Protein AF-A0A924EMA5-F1 (afdb_monomer)

pLDDT: mean 80.22, std 17.14, range [35.44, 97.94]

Secondary structure (DSSP, 8-state):
------------PPPTTPPPHHHHHHHHHHHHHHHTHHHH-TTS-HHHHHHHHHHHTT--HHHHHHHHHHHHHTT-HHHHHHHHHHHHHHH-TTHHHHHHHHHHHHHTS-----

Mean predicted aligned error: 10.13 Å

Foldseek 3Di:
DDDPPPPPPPPLDDDPLQDDLLRLLQLVLQLVVVVVCCVVPVPDDSVVSSVVSCVVVVHDPVNSVSNVSSCVSVVNVVVSPVSNVVVNCVVPVVCVVVVVVVVVVVPVPPPPDD

Structure (mmCIF, N/CA/C/O backbone):
data_AF-A0A924EMA5-F1
#
_entry.id   AF-A0A924EMA5-F1
#
loop_
_atom_site.group_PDB
_atom_site.id
_atom_site.type_symbol
_atom_site.label_atom_id
_atom_site.label_alt_id
_atom_site.label_comp_id
_atom_site.label_asym_id
_atom_site.label_entity_id
_atom_site.label_seq_id
_atom_site.pdbx_PDB_ins_code
_atom_site.Cartn_x
_atom_site.Cartn_y
_atom_site.Cartn_z
_atom_site.occupancy
_atom_site.B_iso_or_equiv
_atom_site.auth_seq_id
_atom_site.auth_comp_id
_atom_site.auth_asym_id
_atom_site.auth_atom_id
_atom_site.pdbx_PDB_model_num
ATOM 1 N N . MET A 1 1 ? 3.471 -4.282 45.949 1.00 46.19 1 MET A N 1
ATOM 2 C CA . MET A 1 1 ? 2.569 -3.324 45.278 1.00 46.19 1 MET A CA 1
ATOM 3 C C . MET A 1 1 ? 2.655 -3.615 43.784 1.00 46.19 1 MET A C 1
ATOM 5 O O . MET A 1 1 ? 3.699 -3.374 43.198 1.00 46.19 1 MET A O 1
ATOM 9 N N . LEU A 1 2 ? 1.649 -4.283 43.216 1.00 60.56 2 LEU A N 1
ATOM 10 C CA . LEU A 1 2 ? 1.643 -4.716 41.814 1.00 60.56 2 LEU A CA 1
ATOM 11 C C . LEU A 1 2 ? 0.988 -3.606 40.982 1.00 60.56 2 LEU A C 1
ATOM 13 O O . LEU A 1 2 ? -0.214 -3.385 41.102 1.00 60.56 2 LEU A O 1
ATOM 17 N N . ILE A 1 3 ? 1.780 -2.864 40.206 1.00 64.62 3 ILE A N 1
ATOM 18 C CA . ILE A 1 3 ? 1.270 -1.826 39.303 1.00 64.62 3 ILE A CA 1
ATOM 19 C C . ILE A 1 3 ? 0.705 -2.539 38.074 1.00 64.62 3 ILE A C 1
ATOM 21 O O . ILE A 1 3 ? 1.449 -2.984 37.203 1.00 64.62 3 ILE A O 1
ATOM 25 N N . ILE A 1 4 ? -0.617 -2.684 38.026 1.00 63.38 4 ILE A N 1
ATOM 26 C CA . ILE A 1 4 ? -1.323 -3.139 36.831 1.00 63.38 4 ILE A CA 1
ATOM 27 C C . ILE A 1 4 ? -1.404 -1.931 35.896 1.00 63.38 4 ILE A C 1
ATOM 29 O O . ILE A 1 4 ? -2.218 -1.031 36.096 1.00 63.38 4 ILE A O 1
ATOM 33 N N . LEU A 1 5 ? -0.528 -1.896 34.892 1.00 61.41 5 LEU A N 1
ATOM 34 C CA . LEU A 1 5 ? -0.657 -0.992 33.753 1.00 61.41 5 LEU A CA 1
ATOM 35 C C . LEU A 1 5 ? -1.832 -1.483 32.904 1.00 61.41 5 LEU A C 1
ATOM 37 O O . LEU A 1 5 ? -1.664 -2.254 31.961 1.00 61.41 5 LEU A O 1
ATOM 41 N N . ILE A 1 6 ? -3.040 -1.069 33.275 1.00 58.41 6 ILE A N 1
ATOM 42 C CA . ILE A 1 6 ? -4.212 -1.205 32.415 1.00 58.41 6 ILE A CA 1
ATOM 43 C C . ILE A 1 6 ? -3.995 -0.222 31.262 1.00 58.41 6 ILE A C 1
ATOM 45 O O . ILE A 1 6 ? -4.275 0.969 31.377 1.00 58.41 6 ILE A O 1
ATOM 49 N N . SER A 1 7 ? -3.400 -0.698 30.168 1.00 56.03 7 SER A N 1
ATOM 50 C CA . SER A 1 7 ? -3.417 0.035 28.908 1.00 56.03 7 SER A CA 1
ATOM 51 C C . SER A 1 7 ? -4.878 0.094 28.465 1.00 56.03 7 SER A C 1
ATOM 53 O O . SER A 1 7 ? -5.439 -0.906 28.017 1.00 56.03 7 SER A O 1
ATOM 55 N N . CYS A 1 8 ? -5.522 1.248 28.655 1.00 57.31 8 CYS A N 1
ATOM 56 C CA . CYS A 1 8 ? -6.732 1.579 27.917 1.00 57.31 8 CYS A CA 1
ATOM 57 C C . CYS A 1 8 ? -6.349 1.575 26.437 1.00 57.31 8 CYS A C 1
ATOM 59 O O . CYS A 1 8 ? -5.819 2.560 25.926 1.00 57.31 8 CYS A O 1
ATOM 61 N N . SER A 1 9 ? -6.579 0.453 25.757 1.00 61.84 9 SER A N 1
ATOM 62 C CA . SER A 1 9 ? -6.699 0.481 24.308 1.00 61.84 9 SER A CA 1
ATOM 63 C C . SER A 1 9 ? -7.949 1.301 24.020 1.00 61.84 9 SER A C 1
ATOM 65 O O . SER A 1 9 ? -9.069 0.863 24.285 1.00 61.84 9 SER A O 1
ATOM 67 N N . GLU A 1 10 ? -7.767 2.545 23.576 1.00 62.66 10 GLU A N 1
ATOM 68 C CA . GLU A 1 10 ? -8.886 3.287 23.013 1.00 62.66 10 GLU A CA 1
ATOM 69 C C . GLU A 1 10 ? -9.495 2.419 21.904 1.00 62.66 10 GLU A C 1
ATOM 71 O O . GLU A 1 10 ? -8.749 1.861 21.089 1.00 62.66 10 GLU A O 1
ATOM 76 N N . PRO A 1 11 ? -10.825 2.238 21.883 1.00 66.19 11 PRO A N 1
ATOM 77 C CA . PRO A 1 11 ? -11.458 1.442 20.850 1.00 66.19 11 PRO A CA 1
ATOM 78 C C . PRO A 1 11 ? -11.085 2.021 19.486 1.00 66.19 11 PRO A C 1
ATOM 80 O O . PRO A 1 11 ? -11.337 3.192 19.193 1.00 66.19 11 PRO A O 1
ATOM 83 N N . ILE A 1 12 ? -10.449 1.194 18.657 1.00 77.62 12 ILE A N 1
ATOM 84 C CA . ILE A 1 12 ? -10.039 1.588 17.313 1.00 77.62 12 ILE A CA 1
ATOM 85 C C . ILE A 1 12 ? -11.308 1.722 16.480 1.00 77.62 12 ILE A C 1
ATOM 87 O O . ILE A 1 12 ? -11.887 0.738 16.016 1.00 77.62 12 ILE A O 1
ATOM 91 N N . ASN A 1 13 ? -11.763 2.961 16.327 1.00 86.25 13 ASN A N 1
ATOM 92 C CA . ASN A 1 13 ? -12.976 3.257 15.586 1.00 86.25 13 ASN A CA 1
ATOM 93 C C . ASN A 1 13 ? -12.770 2.958 14.102 1.00 86.25 13 ASN A C 1
ATOM 95 O O . ASN A 1 13 ? -11.817 3.434 13.480 1.00 86.25 13 ASN A O 1
ATOM 99 N N . GLN A 1 14 ? -13.688 2.181 13.530 1.00 92.81 14 GLN A N 1
ATOM 100 C CA . GLN A 1 14 ? -13.684 1.910 12.102 1.00 92.81 14 GLN A CA 1
ATOM 101 C C . GLN A 1 14 ? -13.986 3.205 11.322 1.00 92.81 14 GLN A C 1
ATOM 103 O O . GLN A 1 14 ? -15.004 3.851 11.589 1.00 92.81 14 GLN A O 1
ATOM 108 N N . PRO A 1 15 ? -13.140 3.595 10.350 1.00 94.38 15 PRO A N 1
ATOM 109 C CA . PRO A 1 15 ? -13.396 4.743 9.493 1.00 94.38 15 PRO A CA 1
ATOM 110 C C . PRO A 1 15 ? -14.697 4.582 8.705 1.00 94.38 15 PRO A C 1
ATOM 112 O O . PRO A 1 15 ? -15.025 3.492 8.236 1.00 94.38 15 PRO A O 1
ATOM 115 N N . LYS A 1 16 ? -15.412 5.691 8.484 1.00 95.12 16 LYS A N 1
ATOM 116 C CA . LYS A 1 16 ? -16.663 5.693 7.704 1.00 95.12 16 LYS A CA 1
ATOM 117 C C . LYS A 1 16 ? -16.453 5.225 6.260 1.00 95.12 16 LYS A C 1
ATOM 119 O O . LYS A 1 16 ? -17.310 4.548 5.706 1.00 95.12 16 LYS A O 1
ATOM 124 N N . ASN A 1 17 ? -15.317 5.597 5.675 1.00 95.88 17 ASN A N 1
ATOM 125 C CA . ASN A 1 17 ? -14.914 5.225 4.323 1.00 95.88 17 ASN A CA 1
ATOM 126 C C . ASN A 1 17 ? -13.701 4.290 4.399 1.00 95.88 17 ASN A C 1
ATOM 128 O O . ASN A 1 17 ? -12.630 4.625 3.894 1.00 95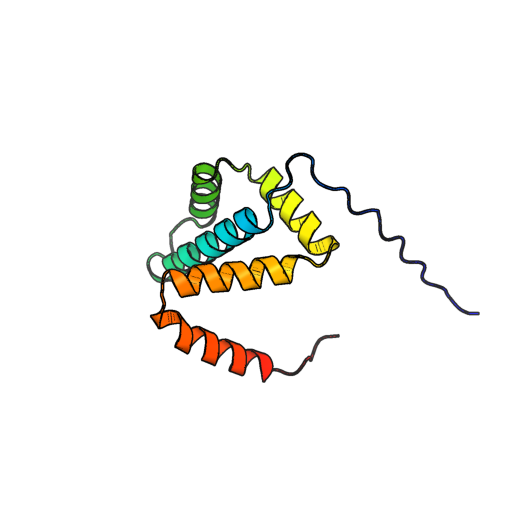.88 17 ASN A O 1
ATOM 132 N N . LEU A 1 18 ? -13.842 3.170 5.112 1.00 97.00 18 LEU A N 1
ATOM 133 C CA . LEU A 1 18 ? -12.778 2.175 5.197 1.00 97.00 18 LEU A CA 1
ATOM 134 C C . LEU A 1 18 ? -12.501 1.610 3.797 1.00 97.00 18 LEU A C 1
ATOM 136 O O . LEU A 1 18 ? -13.379 0.995 3.193 1.00 97.00 18 LEU A O 1
ATOM 140 N N . I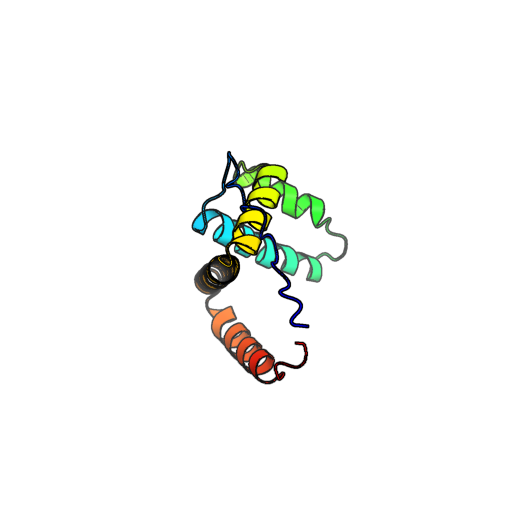LE A 1 19 ? -11.283 1.818 3.306 1.00 97.94 19 ILE A N 1
ATOM 141 C CA . ILE A 1 19 ? -10.769 1.162 2.099 1.00 97.94 19 ILE A CA 1
ATOM 142 C C . ILE A 1 19 ? -10.629 -0.319 2.410 1.00 97.94 19 ILE A C 1
ATOM 144 O O . ILE A 1 19 ? -10.133 -0.653 3.482 1.00 97.94 19 ILE A O 1
ATOM 148 N N . THR A 1 20 ? -11.050 -1.192 1.498 1.00 97.50 20 THR A N 1
ATOM 149 C CA . THR A 1 20 ? -10.940 -2.643 1.701 1.00 97.50 20 THR A CA 1
ATOM 150 C C . THR A 1 20 ? -9.476 -3.095 1.798 1.00 97.50 20 THR A C 1
ATOM 152 O O . THR A 1 20 ? -8.571 -2.400 1.339 1.00 97.50 20 THR A O 1
ATOM 155 N N . GLU A 1 21 ? -9.216 -4.269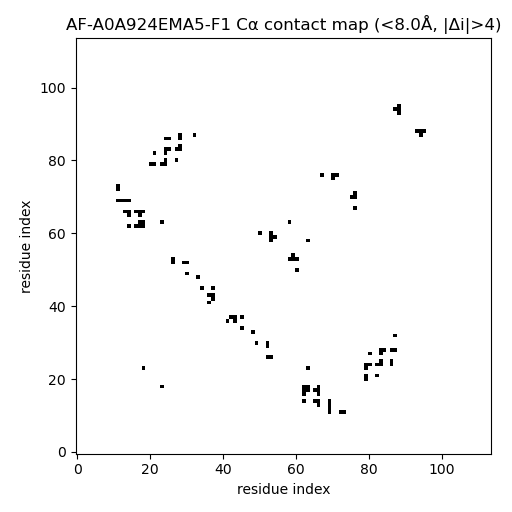 2.389 1.00 96.81 21 GLU A N 1
ATOM 156 C CA . GLU A 1 21 ? -7.844 -4.807 2.437 1.00 96.81 21 GLU A CA 1
ATOM 157 C C . GLU A 1 21 ? -7.270 -4.978 1.028 1.00 96.81 21 GLU A C 1
ATOM 159 O O . GLU A 1 21 ? -6.144 -4.560 0.789 1.00 96.81 21 GLU A O 1
ATOM 164 N N . ASP A 1 22 ? -8.067 -5.505 0.095 1.00 96.88 22 ASP A N 1
ATOM 165 C CA . ASP A 1 22 ? -7.648 -5.761 -1.284 1.00 96.88 22 ASP A CA 1
ATOM 166 C C . ASP A 1 22 ? -7.306 -4.458 -2.031 1.00 96.88 22 ASP A C 1
ATOM 168 O O . ASP A 1 22 ? -6.261 -4.362 -2.676 1.00 96.88 22 ASP A O 1
ATOM 172 N N . GLU A 1 23 ? -8.140 -3.417 -1.907 1.00 97.19 23 GLU A N 1
ATOM 173 C CA . GLU A 1 23 ? -7.845 -2.096 -2.486 1.00 97.19 23 GLU A CA 1
ATOM 174 C C . GLU A 1 23 ? -6.620 -1.451 -1.829 1.00 97.19 23 GLU A C 1
ATOM 176 O O . GLU A 1 23 ? -5.804 -0.829 -2.511 1.00 97.19 23 GLU A O 1
ATOM 181 N N . MET A 1 24 ? -6.456 -1.613 -0.513 1.00 97.06 24 MET A N 1
ATOM 182 C CA . MET A 1 24 ? -5.278 -1.119 0.197 1.00 97.06 24 MET A CA 1
ATOM 183 C C . MET A 1 24 ? -4.008 -1.837 -0.280 1.00 97.06 24 MET A C 1
ATOM 185 O O . MET A 1 24 ? -2.993 -1.184 -0.516 1.00 97.06 24 MET A O 1
ATOM 189 N N . SER A 1 25 ? -4.059 -3.155 -0.481 1.00 96.88 25 SER A N 1
ATOM 190 C CA . SER A 1 25 ? -2.955 -3.945 -1.034 1.00 96.88 25 SER A CA 1
ATOM 191 C C . SER A 1 25 ? -2.597 -3.510 -2.452 1.00 96.88 25 SER A C 1
ATOM 193 O O . SER A 1 25 ? -1.415 -3.353 -2.761 1.00 96.88 25 SER A O 1
ATOM 195 N N . ALA A 1 26 ? -3.595 -3.243 -3.298 1.00 95.44 26 ALA A N 1
ATOM 196 C CA . ALA A 1 26 ? -3.378 -2.722 -4.646 1.00 95.44 26 ALA A CA 1
ATOM 197 C C . ALA A 1 26 ? -2.703 -1.340 -4.631 1.00 95.44 26 ALA A C 1
ATOM 199 O O . ALA A 1 26 ? -1.720 -1.133 -5.343 1.00 95.44 26 ALA A O 1
ATOM 200 N N . LEU A 1 27 ? -3.165 -0.422 -3.774 1.00 95.62 27 LEU A N 1
ATOM 201 C CA . LEU A 1 27 ? -2.541 0.893 -3.599 1.00 95.62 27 LEU A CA 1
ATOM 202 C C . LEU A 1 27 ? -1.089 0.784 -3.126 1.00 95.62 27 LEU A C 1
ATOM 204 O O . LEU A 1 27 ? -0.213 1.436 -3.689 1.00 95.62 27 LEU A O 1
ATOM 208 N N . VAL A 1 28 ? -0.819 -0.043 -2.111 1.00 93.88 28 VAL A N 1
ATOM 209 C CA . VAL A 1 28 ? 0.541 -0.249 -1.589 1.00 93.88 28 VAL A CA 1
ATOM 210 C C . VAL A 1 28 ? 1.458 -0.830 -2.667 1.00 93.88 28 VAL A C 1
ATOM 212 O O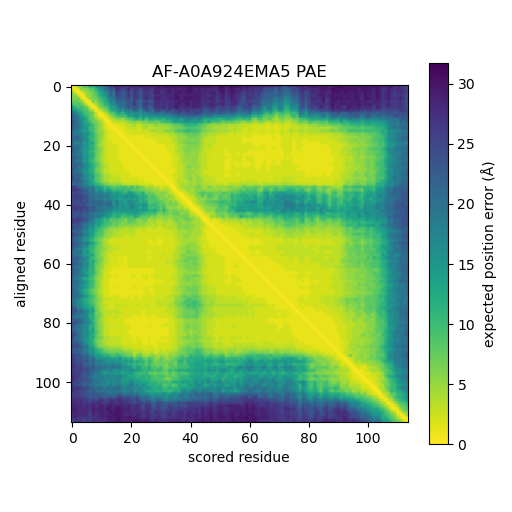 . VAL A 1 28 ? 2.589 -0.365 -2.812 1.00 93.88 28 VAL A O 1
ATOM 215 N N . ALA A 1 29 ? 0.973 -1.790 -3.458 1.00 91.69 29 ALA A N 1
ATOM 216 C CA . ALA A 1 29 ? 1.725 -2.341 -4.581 1.00 91.69 29 ALA A CA 1
ATOM 217 C C . ALA A 1 29 ? 2.057 -1.269 -5.633 1.00 91.69 29 ALA A C 1
ATOM 219 O O . ALA A 1 29 ? 3.193 -1.190 -6.099 1.00 91.69 29 ALA A O 1
ATOM 220 N N . GLU A 1 30 ? 1.096 -0.412 -5.985 1.00 91.56 30 GLU A N 1
ATOM 221 C CA . GLU A 1 30 ? 1.316 0.687 -6.931 1.00 91.56 30 GLU A CA 1
ATOM 222 C C . GLU A 1 30 ? 2.278 1.748 -6.394 1.00 91.56 30 GLU A C 1
ATOM 224 O O . GLU A 1 30 ? 3.145 2.201 -7.140 1.00 91.56 30 GLU A O 1
ATOM 229 N N . PHE A 1 31 ? 2.190 2.109 -5.110 1.00 90.50 31 PHE A N 1
ATOM 230 C CA . PHE A 1 31 ? 3.153 3.021 -4.489 1.00 90.50 31 PHE A CA 1
ATOM 231 C C . PHE A 1 31 ? 4.568 2.444 -4.507 1.00 90.50 31 PHE A C 1
ATOM 233 O O . PHE A 1 31 ? 5.502 3.154 -4.863 1.00 90.50 31 PHE A O 1
ATOM 240 N N . ALA A 1 32 ? 4.731 1.160 -4.180 1.00 85.50 32 ALA A N 1
ATOM 241 C CA . ALA A 1 32 ? 6.035 0.504 -4.195 1.00 85.50 32 ALA A CA 1
ATOM 242 C C . ALA A 1 32 ? 6.643 0.439 -5.607 1.00 85.50 32 ALA A C 1
ATOM 244 O O . ALA A 1 32 ? 7.847 0.622 -5.772 1.00 85.50 32 ALA A O 1
ATOM 245 N N . LEU A 1 33 ? 5.820 0.206 -6.634 1.00 84.00 33 LEU A N 1
ATOM 246 C CA . LEU A 1 33 ? 6.263 0.239 -8.031 1.00 84.00 33 LEU A CA 1
ATOM 247 C C . LEU A 1 33 ? 6.601 1.664 -8.490 1.00 84.00 33 LEU A C 1
ATOM 249 O O . LEU A 1 33 ? 7.584 1.860 -9.201 1.00 84.00 33 LEU A O 1
ATOM 253 N N . ALA A 1 34 ? 5.822 2.663 -8.071 1.00 82.31 34 ALA A N 1
ATOM 254 C CA . ALA A 1 34 ? 6.077 4.063 -8.394 1.00 82.31 34 ALA A CA 1
ATOM 255 C C . ALA A 1 34 ? 7.338 4.603 -7.702 1.00 82.31 34 ALA A C 1
ATOM 257 O O . ALA A 1 34 ? 8.091 5.350 -8.320 1.00 82.31 34 ALA A O 1
ATOM 258 N N . ASP A 1 35 ? 7.633 4.171 -6.474 1.00 76.00 35 ASP A N 1
ATOM 259 C CA . ASP A 1 35 ? 8.853 4.568 -5.762 1.00 76.00 35 ASP A CA 1
ATOM 260 C C . ASP A 1 35 ? 10.131 4.047 -6.442 1.00 76.00 35 ASP A C 1
ATOM 262 O O . ASP A 1 35 ? 11.185 4.675 -6.374 1.00 76.00 35 ASP A O 1
ATOM 266 N N . GLN A 1 36 ? 10.054 2.962 -7.223 1.00 68.62 36 GLN A N 1
ATOM 267 C CA . GLN A 1 36 ? 11.188 2.554 -8.062 1.00 68.62 36 GLN A CA 1
ATOM 268 C C . GLN A 1 36 ? 11.528 3.603 -9.132 1.00 68.62 36 GLN A C 1
ATOM 270 O O . GLN A 1 36 ? 12.676 3.715 -9.565 1.00 68.62 36 GLN A O 1
ATOM 275 N N . MET A 1 37 ? 10.554 4.422 -9.533 1.00 65.06 37 MET A N 1
ATOM 276 C CA . MET A 1 37 ? 10.748 5.509 -10.487 1.00 65.06 37 MET A CA 1
ATOM 277 C C . MET A 1 37 ? 11.606 6.638 -9.899 1.00 65.06 37 MET A C 1
ATOM 279 O O . MET A 1 37 ? 12.253 7.354 -10.661 1.00 65.06 37 MET A O 1
ATOM 283 N N . SER A 1 38 ? 11.714 6.736 -8.569 1.00 63.50 38 SER A N 1
ATOM 284 C CA . SER A 1 38 ? 12.646 7.626 -7.865 1.00 63.50 38 SER A CA 1
ATOM 285 C C . SER A 1 38 ? 14.112 7.338 -8.221 1.00 63.50 38 SER A C 1
ATOM 287 O O . SER A 1 38 ? 14.922 8.261 -8.264 1.00 63.50 38 SER A O 1
ATOM 289 N N . PHE A 1 39 ? 14.467 6.086 -8.551 1.00 64.81 39 PHE A N 1
ATOM 29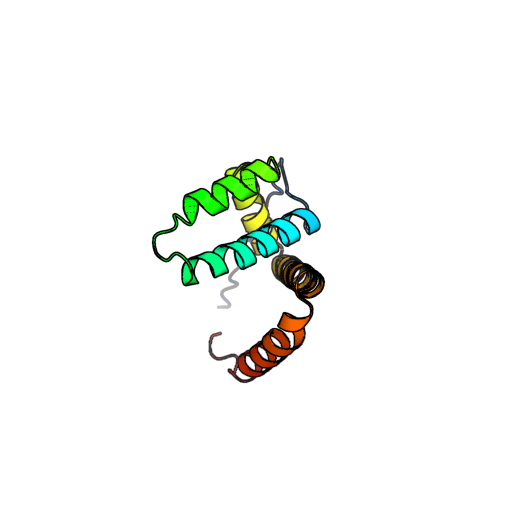0 C CA . PHE A 1 39 ? 15.817 5.741 -9.024 1.00 64.81 39 PHE A CA 1
ATOM 291 C C . PHE A 1 39 ? 16.088 6.232 -10.450 1.00 64.81 39 PHE A C 1
ATOM 293 O O . PHE A 1 39 ? 17.214 6.604 -10.771 1.00 64.81 39 PHE A O 1
ATOM 300 N N . ALA A 1 40 ? 15.066 6.236 -11.309 1.00 61.88 40 ALA A N 1
ATOM 301 C CA . ALA A 1 40 ? 15.176 6.694 -12.694 1.00 61.88 40 ALA A CA 1
ATOM 302 C C . ALA A 1 40 ? 15.034 8.221 -12.822 1.00 61.88 40 ALA A C 1
ATOM 304 O O . ALA A 1 40 ? 15.621 8.830 -13.715 1.00 61.88 40 ALA A O 1
ATOM 305 N N . ALA A 1 41 ? 14.268 8.845 -11.925 1.00 65.81 41 ALA A N 1
ATOM 306 C CA . ALA A 1 41 ? 14.006 10.275 -11.891 1.00 65.81 41 ALA A CA 1
ATOM 307 C C . ALA A 1 41 ? 14.046 10.795 -10.437 1.00 65.81 41 ALA A C 1
ATOM 309 O O . ALA A 1 41 ? 12.996 11.011 -9.833 1.00 65.81 41 ALA A O 1
ATOM 310 N N . PRO A 1 42 ? 15.243 11.068 -9.881 1.00 65.44 42 PRO A N 1
ATOM 311 C CA . PRO A 1 42 ? 15.413 11.498 -8.485 1.00 65.44 42 PRO A CA 1
ATOM 312 C C . PRO A 1 42 ? 14.696 12.807 -8.129 1.00 65.44 42 PRO A C 1
ATOM 314 O O . PRO A 1 42 ? 14.377 13.056 -6.972 1.00 65.44 42 PRO A O 1
ATOM 317 N N . ASN A 1 43 ? 14.426 13.645 -9.135 1.00 70.94 43 ASN A N 1
ATOM 318 C CA . ASN A 1 43 ? 13.707 14.912 -8.981 1.00 70.94 43 ASN A CA 1
ATOM 319 C C . ASN A 1 43 ? 12.181 14.752 -9.097 1.00 70.94 43 ASN A C 1
ATOM 321 O O . ASN A 1 43 ? 11.453 15.746 -9.072 1.00 70.94 43 ASN A O 1
ATOM 325 N N . ALA A 1 44 ? 11.681 13.530 -9.302 1.00 68.25 44 ALA A N 1
ATOM 326 C CA . ALA A 1 44 ? 10.256 13.291 -9.424 1.00 68.25 44 ALA A CA 1
ATOM 327 C C . ALA A 1 44 ? 9.566 13.530 -8.076 1.00 68.25 44 ALA A C 1
ATOM 329 O O . ALA A 1 44 ? 9.987 13.052 -7.026 1.00 68.25 44 ALA A O 1
ATOM 330 N N . ASN A 1 45 ? 8.473 14.288 -8.109 1.00 78.12 45 ASN A N 1
ATOM 331 C CA . ASN A 1 45 ? 7.736 14.637 -6.906 1.00 78.12 45 ASN A CA 1
ATOM 332 C C . ASN A 1 45 ? 6.885 13.438 -6.437 1.00 78.12 45 ASN A C 1
ATOM 334 O O . ASN A 1 45 ? 5.817 13.171 -6.992 1.00 78.12 45 ASN A O 1
ATOM 338 N N . ILE A 1 46 ? 7.358 12.739 -5.401 1.0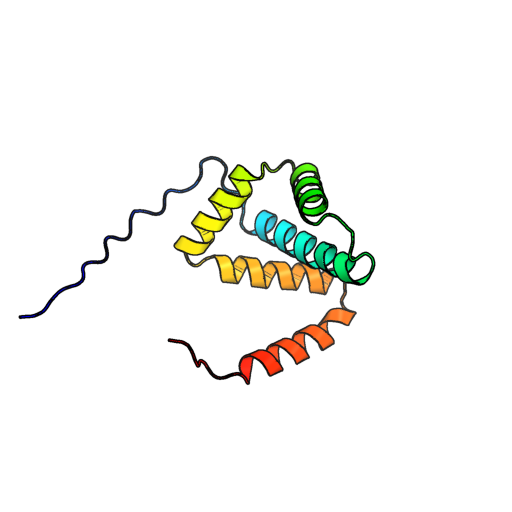0 78.25 46 ILE A N 1
ATOM 339 C CA . ILE A 1 46 ? 6.698 11.565 -4.800 1.00 78.25 46 ILE A CA 1
ATOM 340 C C . ILE A 1 46 ? 5.294 11.892 -4.293 1.00 78.25 46 ILE A C 1
ATOM 342 O O . ILE A 1 46 ? 4.364 11.111 -4.479 1.00 78.25 46 ILE A O 1
ATOM 346 N N . GLU A 1 47 ? 5.089 13.083 -3.726 1.00 81.25 47 GLU A N 1
ATOM 347 C CA . GLU A 1 47 ? 3.763 13.522 -3.287 1.00 81.25 47 GLU A CA 1
ATOM 348 C C . GLU A 1 47 ? 2.779 13.595 -4.466 1.00 81.25 47 GLU A C 1
ATOM 350 O O . GLU A 1 47 ? 1.627 13.171 -4.356 1.00 81.25 47 GLU A O 1
ATOM 355 N N . THR A 1 48 ? 3.238 14.085 -5.620 1.00 83.50 48 THR A N 1
ATOM 356 C CA . THR A 1 48 ? 2.430 14.161 -6.844 1.00 83.50 48 THR A CA 1
ATOM 357 C C . THR A 1 48 ? 2.081 12.769 -7.365 1.00 83.50 48 THR A C 1
ATOM 359 O O . THR A 1 48 ? 0.936 12.543 -7.758 1.00 83.50 48 THR A O 1
ATOM 362 N N . GLN A 1 49 ? 3.023 11.824 -7.314 1.00 83.38 49 GLN A N 1
ATOM 363 C CA . GLN A 1 49 ? 2.788 10.434 -7.717 1.00 83.38 49 GLN A CA 1
ATOM 364 C C . GLN A 1 49 ? 1.759 9.751 -6.811 1.00 83.38 49 GLN A C 1
ATOM 366 O O . GLN A 1 49 ? 0.766 9.213 -7.302 1.00 83.38 49 GLN A O 1
ATOM 371 N N . THR A 1 50 ? 1.920 9.864 -5.492 1.00 87.88 50 THR A N 1
ATOM 372 C CA . THR A 1 50 ? 0.967 9.320 -4.515 1.00 87.88 50 THR A CA 1
ATOM 373 C C . THR A 1 50 ? -0.427 9.916 -4.715 1.00 87.88 50 THR A C 1
ATOM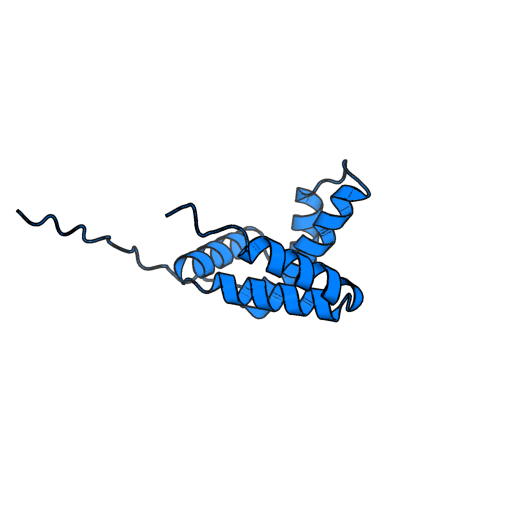 375 O O . THR A 1 50 ? -1.419 9.189 -4.764 1.00 87.88 50 THR A O 1
ATOM 378 N N . ARG A 1 51 ? -0.534 11.242 -4.898 1.00 89.44 51 ARG A N 1
ATOM 379 C CA . ARG A 1 51 ? -1.820 11.909 -5.178 1.00 89.44 51 ARG A CA 1
ATOM 380 C C . ARG A 1 51 ? -2.440 11.449 -6.494 1.00 89.44 51 ARG A C 1
ATOM 382 O O . ARG A 1 51 ? -3.661 11.314 -6.563 1.00 89.44 51 ARG A O 1
ATOM 389 N N . TYR A 1 52 ? -1.628 11.229 -7.525 1.00 90.94 52 TYR A N 1
ATOM 390 C CA . TYR A 1 52 ? -2.096 10.732 -8.813 1.00 90.94 52 TYR A CA 1
ATOM 391 C C . TYR A 1 52 ? -2.679 9.323 -8.687 1.00 90.94 52 TYR A C 1
ATOM 393 O O . TYR A 1 52 ? -3.816 9.118 -9.105 1.00 90.94 52 TYR A O 1
ATOM 401 N N . ILE A 1 53 ? -1.956 8.396 -8.051 1.00 93.44 53 ILE A N 1
ATOM 402 C CA . ILE A 1 53 ? -2.411 7.019 -7.807 1.00 93.44 53 ILE A CA 1
ATOM 403 C C . ILE A 1 53 ? -3.731 7.028 -7.029 1.00 93.44 53 ILE A C 1
ATOM 405 O O . ILE A 1 53 ? -4.734 6.503 -7.505 1.00 93.44 53 ILE A O 1
ATOM 409 N N . LEU A 1 54 ? -3.797 7.740 -5.899 1.00 95.19 54 LEU A N 1
ATOM 410 C CA . LEU A 1 54 ? -5.033 7.863 -5.116 1.00 95.19 54 LEU A CA 1
ATOM 411 C C . LEU A 1 54 ? -6.208 8.397 -5.954 1.00 95.19 54 LEU A C 1
ATOM 413 O O . LEU A 1 54 ? -7.332 7.908 -5.840 1.00 95.19 54 LEU A O 1
ATOM 417 N N . LYS A 1 55 ? -5.952 9.369 -6.841 1.00 94.81 55 LYS A N 1
ATOM 418 C CA . LYS A 1 55 ? -6.966 9.914 -7.750 1.00 94.81 55 LYS A CA 1
ATOM 419 C C . LYS A 1 55 ? -7.441 8.886 -8.783 1.00 94.81 55 LYS A C 1
ATOM 421 O O . LYS A 1 55 ? -8.640 8.867 -9.060 1.00 94.81 55 LYS A O 1
ATOM 426 N N . GLN A 1 56 ? -6.557 8.042 -9.326 1.00 94.62 56 GLN A N 1
ATOM 427 C CA . GLN A 1 56 ? -6.943 6.960 -10.248 1.00 94.62 56 GLN A CA 1
ATOM 428 C C . GLN A 1 56 ? -7.892 5.962 -9.576 1.00 94.62 56 GLN A C 1
ATOM 430 O O . GLN A 1 56 ? -8.898 5.573 -10.165 1.00 94.62 56 GLN A O 1
ATOM 435 N N . HIS A 1 57 ? -7.637 5.649 -8.305 1.00 95.06 57 HIS A N 1
ATOM 436 C CA . HIS A 1 57 ? -8.487 4.775 -7.491 1.00 95.06 57 HIS A CA 1
ATOM 437 C C . HIS A 1 57 ? -9.711 5.482 -6.889 1.00 95.06 57 HIS A C 1
ATOM 439 O O . HIS A 1 57 ? -10.508 4.861 -6.197 1.00 95.06 57 HIS A O 1
ATOM 445 N N . LYS A 1 58 ? -9.903 6.784 -7.155 1.00 96.31 58 LYS A N 1
ATOM 446 C CA . LYS A 1 58 ? -10.983 7.620 -6.586 1.00 96.31 58 LYS A CA 1
ATOM 447 C C . LYS A 1 58 ? -10.988 7.656 -5.050 1.00 96.31 58 LYS A C 1
ATOM 449 O O . LYS A 1 58 ? -12.024 7.900 -4.431 1.00 96.31 58 LYS A O 1
ATOM 454 N N . ILE A 1 59 ? -9.822 7.486 -4.438 1.00 96.50 59 ILE A N 1
ATOM 455 C CA . ILE A 1 59 ? -9.634 7.471 -2.989 1.00 96.50 59 ILE A CA 1
ATOM 456 C C . ILE A 1 59 ? -9.108 8.830 -2.530 1.00 96.50 59 ILE A C 1
ATOM 458 O O . ILE A 1 59 ? -8.200 9.418 -3.121 1.00 96.50 59 ILE A O 1
ATOM 462 N N . LYS A 1 60 ? -9.674 9.361 -1.443 1.00 96.25 60 LYS A N 1
ATOM 463 C CA . LYS A 1 60 ? -9.159 10.588 -0.825 1.00 96.25 60 LYS A CA 1
ATOM 464 C C . LYS A 1 60 ? -7.981 10.240 0.077 1.00 96.25 60 LYS A C 1
ATOM 466 O O . LYS A 1 60 ? -8.035 9.274 0.830 1.00 96.25 60 LYS A O 1
ATOM 471 N N . ALA A 1 61 ? -6.963 11.100 0.105 1.00 94.31 61 ALA A N 1
ATOM 472 C CA . ALA A 1 61 ? -5.791 10.917 0.971 1.00 94.31 61 ALA A CA 1
ATOM 473 C C . ALA A 1 61 ? -6.149 10.740 2.460 1.00 94.31 61 ALA A C 1
ATOM 475 O O . ALA A 1 61 ? -5.499 9.982 3.175 1.00 94.31 61 ALA A O 1
ATOM 476 N N . ARG A 1 62 ? -7.212 11.410 2.925 1.00 95.62 62 ARG A N 1
ATOM 477 C CA . ARG A 1 62 ? -7.723 11.239 4.289 1.00 95.62 62 ARG A CA 1
ATOM 478 C C . ARG A 1 62 ? -8.251 9.823 4.530 1.00 95.62 62 ARG A C 1
ATOM 480 O O . ARG A 1 62 ? -7.896 9.235 5.543 1.00 95.62 62 ARG A O 1
ATOM 487 N N . ASP A 1 63 ? -9.054 9.299 3.606 1.00 97.25 63 ASP A N 1
ATOM 488 C CA . ASP A 1 63 ? -9.662 7.971 3.730 1.00 97.25 63 ASP A CA 1
ATOM 489 C C . ASP A 1 63 ? -8.566 6.881 3.702 1.00 97.25 63 ASP A C 1
ATOM 491 O O . ASP A 1 63 ? -8.619 5.926 4.476 1.00 97.25 63 ASP A O 1
ATOM 495 N N . PHE A 1 64 ? -7.501 7.088 2.912 1.00 96.25 64 PHE A N 1
ATOM 496 C CA . PHE A 1 64 ? -6.287 6.260 2.945 1.00 96.25 64 PHE A CA 1
ATOM 497 C C . PHE A 1 64 ? -5.607 6.266 4.312 1.00 96.25 64 PHE A C 1
ATOM 499 O O . PHE A 1 64 ? -5.407 5.209 4.907 1.00 96.25 64 PHE A O 1
ATOM 506 N N . ARG A 1 65 ? -5.297 7.454 4.840 1.00 94.94 65 ARG A N 1
ATOM 507 C CA . ARG A 1 65 ? -4.635 7.599 6.141 1.00 94.94 65 ARG A CA 1
ATOM 508 C C . ARG A 1 65 ? -5.452 6.962 7.267 1.00 94.94 65 ARG A C 1
ATOM 510 O O . ARG A 1 65 ? -4.895 6.241 8.083 1.00 94.94 65 ARG A O 1
ATOM 517 N N . GLU A 1 66 ? -6.756 7.219 7.310 1.00 96.19 66 GLU A N 1
ATOM 518 C CA . GLU A 1 66 ? -7.646 6.675 8.344 1.00 96.19 66 GLU A CA 1
ATOM 519 C C . GLU A 1 66 ? -7.738 5.146 8.268 1.00 96.19 66 GLU A C 1
ATOM 521 O O . GLU A 1 66 ? -7.650 4.473 9.295 1.00 96.19 66 GLU A O 1
ATOM 526 N N . SER A 1 67 ? -7.832 4.587 7.059 1.00 97.25 67 SER A N 1
ATOM 527 C CA . SER A 1 67 ? -7.832 3.134 6.844 1.00 97.25 67 SER A CA 1
ATOM 528 C C . SER A 1 67 ? -6.492 2.500 7.236 1.00 97.25 67 SER A C 1
ATOM 530 O O . SER A 1 67 ? -6.469 1.477 7.915 1.00 97.25 67 SER A O 1
ATOM 532 N N . TYR A 1 68 ? -5.367 3.135 6.895 1.00 95.00 68 TYR A N 1
ATOM 533 C CA . TYR A 1 68 ? -4.034 2.688 7.306 1.00 95.00 68 TYR A CA 1
ATOM 534 C C . TYR A 1 68 ? -3.879 2.672 8.835 1.00 95.00 68 TYR A C 1
ATOM 536 O O . TYR A 1 68 ? -3.409 1.684 9.406 1.00 95.00 68 TYR A O 1
ATOM 544 N N . THR A 1 69 ? -4.320 3.733 9.522 1.00 94.25 69 THR A N 1
ATOM 545 C CA . THR A 1 69 ? -4.328 3.792 10.991 1.00 94.25 69 THR A CA 1
ATOM 546 C C . THR A 1 69 ? -5.194 2.681 11.587 1.00 94.25 69 THR A C 1
ATOM 548 O O . THR A 1 69 ? -4.755 2.000 12.513 1.00 94.25 69 THR A O 1
ATOM 551 N N . TYR A 1 70 ? -6.382 2.439 11.024 1.00 95.81 70 TYR A N 1
ATOM 552 C CA . TYR A 1 70 ? -7.264 1.349 11.447 1.00 95.81 70 TYR A CA 1
ATOM 553 C C . TYR A 1 70 ? -6.599 -0.029 11.302 1.00 95.81 70 TYR A C 1
ATOM 555 O O . TYR A 1 70 ? -6.608 -0.825 12.243 1.00 95.81 70 TYR A O 1
ATOM 563 N N . TYR A 1 71 ? -5.966 -0.315 10.162 1.00 95.31 71 TYR A N 1
ATOM 564 C CA . TYR A 1 71 ? -5.293 -1.597 9.925 1.00 95.31 71 TYR A CA 1
ATOM 565 C C . TYR A 1 71 ? -4.025 -1.792 10.754 1.00 95.31 71 TYR A C 1
ATOM 567 O O . TYR A 1 71 ? -3.711 -2.922 11.136 1.00 95.31 71 TYR A O 1
ATOM 575 N N . THR A 1 72 ? -3.336 -0.700 11.084 1.00 92.12 72 THR A N 1
ATOM 576 C CA . THR A 1 72 ? -2.216 -0.711 12.030 1.00 92.12 72 THR A CA 1
ATOM 577 C C . THR A 1 72 ? -2.708 -1.080 13.428 1.00 92.12 72 THR A C 1
ATOM 579 O O . THR A 1 72 ? -2.204 -2.024 14.028 1.00 92.12 72 THR A O 1
ATOM 582 N N . GLY A 1 73 ? -3.740 -0.392 13.928 1.00 90.75 73 GLY A N 1
ATOM 583 C CA . GLY A 1 73 ? -4.287 -0.660 15.258 1.00 90.75 73 GLY A CA 1
ATOM 584 C C . GLY A 1 73 ? -4.903 -2.057 15.389 1.00 90.75 73 GLY A C 1
ATOM 585 O O . GLY A 1 73 ? -4.823 -2.673 16.446 1.00 90.75 73 GLY A O 1
ATOM 586 N N . THR A 1 74 ? -5.506 -2.578 14.319 1.00 93.00 74 THR A N 1
ATOM 587 C CA . THR A 1 74 ? -6.131 -3.914 14.309 1.00 93.00 74 THR A CA 1
ATOM 588 C C . THR A 1 74 ? -5.165 -5.042 13.943 1.00 93.00 74 THR A C 1
ATOM 590 O O . THR A 1 74 ? -5.589 -6.192 13.844 1.00 93.00 74 THR A O 1
ATOM 593 N N . ASN A 1 75 ? -3.875 -4.740 13.757 1.00 91.75 75 ASN A N 1
ATOM 594 C CA . ASN A 1 75 ? -2.830 -5.702 13.396 1.00 91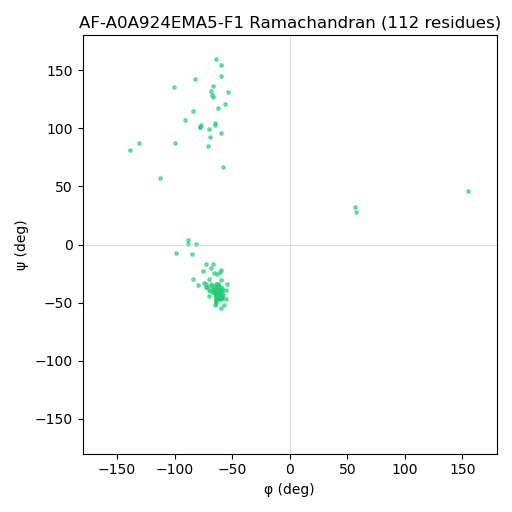.75 75 ASN A CA 1
ATOM 595 C C . ASN A 1 75 ? -3.117 -6.484 12.093 1.00 91.75 75 ASN A C 1
ATOM 597 O O . ASN A 1 75 ? -2.736 -7.644 11.940 1.00 91.75 75 ASN A O 1
ATOM 601 N N . ARG A 1 76 ? -3.808 -5.849 11.140 1.00 92.44 76 ARG A N 1
ATOM 602 C CA . ARG A 1 76 ? -4.172 -6.421 9.827 1.00 92.44 76 ARG A CA 1
ATOM 603 C C . ARG A 1 76 ? -3.230 -5.978 8.706 1.00 92.44 76 ARG A C 1
ATOM 605 O O . ARG A 1 76 ? -3.303 -6.491 7.594 1.00 92.44 76 ARG A O 1
ATOM 612 N N . LEU A 1 77 ? -2.319 -5.051 9.007 1.00 92.06 77 LEU A N 1
ATOM 613 C CA . LEU A 1 77 ? -1.405 -4.459 8.032 1.00 92.06 77 LEU A CA 1
ATOM 614 C C . LEU A 1 77 ? -0.447 -5.480 7.393 1.00 92.06 77 LEU A C 1
ATOM 616 O O . LEU A 1 77 ? -0.168 -5.380 6.204 1.00 92.06 77 LEU A O 1
ATOM 620 N N . ASN A 1 78 ? -0.012 -6.503 8.137 1.00 91.81 78 ASN A N 1
ATOM 621 C CA . ASN A 1 78 ? 0.863 -7.552 7.595 1.00 91.81 78 ASN A CA 1
ATOM 622 C C . ASN A 1 78 ? 0.211 -8.289 6.420 1.00 91.81 78 ASN A C 1
ATOM 624 O O . ASN A 1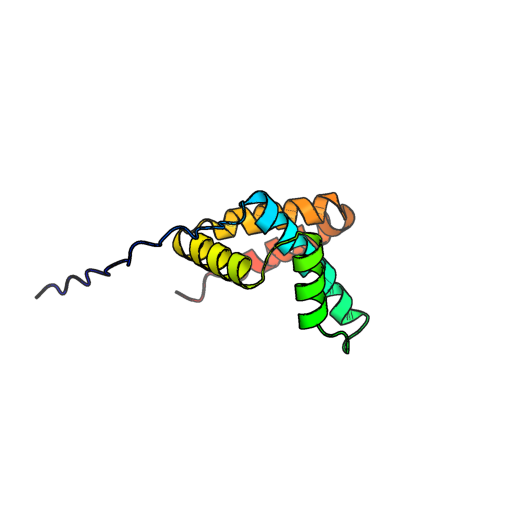 78 ? 0.831 -8.440 5.377 1.00 91.81 78 ASN A O 1
ATOM 628 N N . LYS A 1 79 ? -1.071 -8.655 6.552 1.00 93.81 79 LYS A N 1
ATOM 629 C CA . LYS A 1 79 ? -1.819 -9.320 5.478 1.00 93.81 79 LYS A CA 1
ATOM 630 C C . LYS A 1 79 ? -1.915 -8.435 4.231 1.00 93.81 79 LYS A C 1
ATOM 632 O O . LYS A 1 79 ? -1.780 -8.925 3.116 1.00 93.81 79 LYS A O 1
ATOM 637 N N . ILE A 1 80 ? -2.117 -7.131 4.427 1.00 96.50 80 ILE A N 1
ATOM 638 C CA . ILE A 1 80 ? -2.161 -6.156 3.332 1.00 96.50 80 ILE A CA 1
ATOM 639 C C . ILE A 1 80 ? -0.818 -6.110 2.593 1.00 96.50 80 ILE A C 1
ATOM 641 O O . ILE A 1 80 ? -0.801 -6.087 1.362 1.00 96.50 80 ILE A O 1
ATOM 645 N N . PHE A 1 81 ? 0.297 -6.114 3.326 1.00 94.06 81 PHE A N 1
ATOM 646 C CA . PHE A 1 81 ? 1.641 -6.105 2.748 1.00 94.06 81 PHE A CA 1
ATOM 647 C C . PHE A 1 81 ? 1.999 -7.414 2.042 1.00 94.06 81 PHE A C 1
ATOM 649 O O . PHE A 1 81 ? 2.569 -7.365 0.951 1.00 94.06 81 PHE A O 1
ATOM 656 N N . ASP A 1 82 ? 1.623 -8.559 2.610 1.00 93.56 82 ASP A N 1
ATOM 657 C CA . ASP A 1 82 ? 1.812 -9.867 1.976 1.00 93.56 82 ASP A CA 1
ATOM 658 C C . ASP A 1 82 ? 1.067 -9.929 0.635 1.00 93.56 82 ASP A C 1
ATOM 660 O O . ASP A 1 82 ? 1.628 -10.333 -0.386 1.00 93.56 82 ASP A O 1
ATOM 664 N N . GLU A 1 83 ? -0.175 -9.441 0.597 1.00 96.00 83 GLU A N 1
ATOM 665 C CA . GLU A 1 83 ? -0.954 -9.423 -0.638 1.00 96.00 83 GLU A CA 1
ATOM 666 C C . GLU A 1 83 ? -0.437 -8.385 -1.645 1.00 96.00 83 GLU A C 1
ATOM 668 O O . GLU A 1 83 ? -0.360 -8.663 -2.841 1.00 96.00 83 GLU A O 1
ATOM 673 N N . ALA A 1 84 ? 0.033 -7.221 -1.187 1.00 93.38 84 ALA A N 1
ATOM 674 C CA . ALA A 1 84 ? 0.707 -6.257 -2.058 1.00 93.38 84 ALA A CA 1
ATOM 675 C C . ALA A 1 84 ? 1.956 -6.870 -2.718 1.00 93.38 84 ALA A C 1
ATOM 677 O O . ALA A 1 84 ? 2.202 -6.667 -3.909 1.00 93.38 84 ALA A O 1
ATOM 678 N N . GLN A 1 85 ? 2.724 -7.673 -1.975 1.00 90.44 85 GLN A N 1
ATOM 679 C CA . GLN A 1 85 ? 3.858 -8.411 -2.522 1.00 90.44 85 GLN A CA 1
ATOM 680 C C . GLN A 1 85 ? 3.412 -9.443 -3.569 1.00 90.44 85 GLN A C 1
ATOM 682 O O . GLN A 1 85 ? 4.033 -9.522 -4.630 1.00 90.44 85 GLN A O 1
ATOM 687 N N . ASN A 1 86 ? 2.322 -10.180 -3.330 1.00 92.06 86 ASN A N 1
ATOM 688 C CA . ASN A 1 86 ? 1.752 -11.104 -4.318 1.00 92.06 86 ASN A CA 1
ATOM 689 C C . ASN A 1 86 ? 1.346 -10.381 -5.612 1.00 92.06 86 ASN A C 1
ATOM 691 O O . ASN A 1 86 ? 1.658 -10.857 -6.706 1.00 92.06 86 ASN A O 1
ATOM 695 N N . ILE A 1 87 ? 0.723 -9.203 -5.500 1.00 91.81 87 ILE A N 1
ATOM 696 C CA . ILE A 1 87 ? 0.345 -8.364 -6.648 1.00 91.81 87 ILE A CA 1
ATOM 697 C C . ILE A 1 87 ? 1.584 -7.948 -7.453 1.00 91.81 87 ILE A C 1
ATOM 699 O O . ILE A 1 87 ? 1.579 -8.036 -8.684 1.00 91.81 87 ILE A O 1
ATOM 703 N N . ILE A 1 88 ? 2.660 -7.522 -6.782 1.00 88.19 88 ILE A N 1
ATOM 704 C CA . ILE A 1 88 ? 3.921 -7.154 -7.444 1.00 88.19 88 ILE A CA 1
ATOM 705 C C . ILE A 1 88 ? 4.525 -8.369 -8.158 1.00 88.19 88 ILE A C 1
ATOM 707 O O . ILE A 1 88 ? 4.895 -8.263 -9.324 1.00 88.19 88 ILE A O 1
ATOM 711 N N . LEU A 1 89 ? 4.573 -9.532 -7.502 1.00 88.31 89 LEU A N 1
ATOM 712 C CA . LEU A 1 89 ? 5.103 -10.773 -8.079 1.00 88.31 89 LEU A CA 1
ATOM 713 C C . LEU A 1 89 ? 4.311 -11.250 -9.301 1.00 88.31 89 LEU A C 1
ATOM 715 O O . LEU A 1 89 ? 4.894 -11.795 -10.237 1.00 88.31 89 LEU A O 1
ATOM 719 N N . ALA A 1 90 ? 2.993 -11.052 -9.306 1.00 88.38 90 ALA A N 1
ATOM 720 C CA . ALA A 1 90 ? 2.154 -11.370 -10.455 1.00 88.38 90 ALA A CA 1
ATOM 721 C C . ALA A 1 90 ? 2.428 -10.436 -11.648 1.00 88.38 90 ALA A C 1
ATOM 723 O O . ALA A 1 90 ? 2.357 -10.873 -12.797 1.00 88.38 90 ALA A O 1
ATOM 724 N N . LYS A 1 91 ? 2.755 -9.163 -11.386 1.00 84.62 91 LYS A N 1
ATOM 725 C CA . LYS A 1 91 ? 3.082 -8.161 -12.416 1.00 84.62 91 LYS A CA 1
ATOM 726 C C . LYS A 1 91 ? 4.517 -8.280 -12.932 1.00 84.62 91 LYS A C 1
ATOM 728 O O . LYS A 1 91 ? 4.741 -8.064 -14.120 1.00 84.62 91 LYS A O 1
ATOM 733 N N . ASP A 1 92 ? 5.464 -8.648 -12.073 1.00 78.50 92 ASP A N 1
ATOM 734 C CA . ASP A 1 92 ? 6.852 -8.932 -12.437 1.00 78.50 92 ASP A CA 1
ATOM 735 C C . ASP A 1 92 ? 7.319 -10.274 -11.844 1.00 78.50 92 ASP A C 1
ATOM 737 O O . ASP A 1 92 ? 7.940 -10.327 -10.777 1.00 78.50 92 ASP A O 1
ATOM 741 N N . PRO A 1 93 ? 7.082 -11.388 -12.558 1.00 76.38 93 PRO A N 1
ATOM 742 C CA . PRO A 1 93 ? 7.519 -12.707 -12.114 1.00 76.38 93 PRO A CA 1
ATOM 743 C C . PRO A 1 93 ? 9.039 -12.832 -11.937 1.00 76.38 93 PRO A C 1
ATOM 745 O O . PRO A 1 93 ? 9.486 -13.704 -11.190 1.00 76.38 93 PRO A O 1
ATOM 748 N N . LYS A 1 94 ? 9.847 -11.979 -12.590 1.00 74.81 94 LYS A N 1
ATOM 749 C CA . LYS A 1 94 ? 11.315 -11.991 -12.452 1.00 74.81 94 LYS A CA 1
ATOM 750 C C . LYS A 1 94 ? 11.765 -11.385 -11.123 1.00 74.81 94 LYS A C 1
ATOM 752 O O . LYS A 1 94 ? 12.828 -11.750 -10.622 1.00 74.81 94 LYS A O 1
ATOM 757 N N . ALA A 1 95 ? 10.938 -10.543 -10.501 1.00 72.19 95 ALA A N 1
ATOM 758 C CA . ALA A 1 95 ? 11.183 -10.028 -9.158 1.00 72.19 95 ALA A CA 1
ATOM 759 C C . ALA A 1 95 ? 11.113 -11.124 -8.079 1.00 72.19 95 ALA A C 1
ATOM 761 O O . ALA A 1 95 ? 11.629 -10.931 -6.979 1.00 72.19 95 ALA A O 1
ATOM 762 N N . LYS A 1 96 ? 10.531 -12.296 -8.382 1.00 70.44 96 LYS A N 1
ATOM 763 C CA . LYS A 1 96 ? 10.361 -13.405 -7.430 1.00 70.44 96 LYS A CA 1
ATOM 764 C C . LYS A 1 96 ? 11.662 -13.865 -6.792 1.00 70.44 96 LYS A C 1
ATOM 766 O O . LYS A 1 96 ? 11.718 -14.013 -5.571 1.00 70.44 96 LYS A O 1
ATOM 771 N N . ASP A 1 97 ? 12.704 -14.061 -7.590 1.00 72.06 97 ASP A N 1
ATOM 772 C CA . ASP A 1 97 ? 13.990 -14.532 -7.074 1.00 72.06 97 ASP A CA 1
ATOM 773 C C . ASP A 1 97 ? 14.711 -13.436 -6.281 1.00 72.06 97 ASP A C 1
ATOM 775 O O . ASP A 1 97 ? 15.290 -13.708 -5.229 1.00 72.06 97 ASP A O 1
ATOM 779 N N . PHE A 1 98 ? 14.598 -12.178 -6.719 1.00 71.94 98 PHE A N 1
ATOM 780 C CA . PHE A 1 98 ? 15.153 -11.025 -6.009 1.00 71.94 98 PHE A CA 1
ATOM 781 C C . PHE A 1 98 ? 14.499 -10.824 -4.633 1.00 71.94 98 PHE A C 1
ATOM 783 O O . PHE A 1 98 ? 15.195 -10.714 -3.621 1.00 71.94 98 PHE A O 1
ATOM 790 N N . ILE A 1 99 ? 13.164 -10.848 -4.577 1.00 70.94 99 ILE A N 1
ATOM 791 C CA . ILE A 1 99 ? 12.383 -10.697 -3.343 1.00 70.94 99 ILE A CA 1
ATOM 792 C C . ILE A 1 99 ? 12.654 -11.866 -2.393 1.00 70.94 99 ILE A C 1
ATOM 794 O O . ILE A 1 99 ? 12.932 -11.648 -1.215 1.00 70.94 99 ILE A O 1
ATOM 798 N N . LYS A 1 100 ? 12.656 -13.108 -2.893 1.00 69.75 100 LYS A N 1
ATOM 799 C CA . LYS A 1 100 ? 12.947 -14.300 -2.082 1.00 69.75 100 LYS A CA 1
ATOM 800 C C . LYS A 1 100 ? 14.336 -14.242 -1.443 1.00 69.75 100 LYS A C 1
ATOM 802 O O . LYS A 1 100 ? 14.485 -14.650 -0.292 1.00 69.75 100 LYS A O 1
ATOM 807 N N . ASN A 1 101 ? 15.338 -13.743 -2.164 1.00 70.06 101 ASN A N 1
ATOM 808 C CA . ASN A 1 101 ? 16.690 -13.587 -1.632 1.00 70.06 101 ASN A CA 1
ATOM 809 C C . ASN A 1 101 ? 16.753 -12.468 -0.580 1.00 70.06 101 ASN A C 1
ATOM 811 O O . ASN A 1 101 ? 17.266 -12.695 0.512 1.00 70.06 101 ASN A O 1
ATOM 815 N N . LYS A 1 102 ? 16.124 -11.313 -0.832 1.00 69.62 102 LYS A N 1
ATOM 816 C CA . LYS A 1 102 ? 16.052 -10.210 0.142 1.00 69.62 102 LYS A CA 1
ATOM 817 C C . LYS A 1 102 ? 15.284 -10.562 1.422 1.00 69.62 102 LYS A C 1
ATOM 819 O O . LYS A 1 102 ? 15.693 -10.149 2.505 1.00 69.62 102 LYS A O 1
ATOM 824 N N . LEU A 1 103 ? 14.201 -11.337 1.335 1.00 64.75 103 LEU A N 1
ATOM 825 C CA . LEU A 1 103 ? 13.439 -11.785 2.510 1.00 64.75 103 LEU A CA 1
ATOM 826 C C . LEU A 1 103 ? 14.258 -12.726 3.401 1.00 64.75 103 LEU A C 1
ATOM 828 O O . LEU A 1 103 ? 14.194 -12.619 4.624 1.00 64.75 103 LEU A O 1
ATOM 832 N N . LYS A 1 104 ? 15.063 -13.610 2.797 1.00 61.34 104 LYS A N 1
ATOM 833 C CA . LYS A 1 104 ? 15.998 -14.472 3.532 1.00 61.34 104 LYS A CA 1
ATOM 834 C C . LYS A 1 104 ? 17.070 -13.658 4.250 1.00 61.34 104 LYS A C 1
ATOM 836 O O . LYS A 1 104 ? 17.305 -13.901 5.428 1.00 61.34 104 LYS A O 1
ATOM 841 N N . ASP A 1 105 ? 17.650 -12.664 3.579 1.00 58.38 105 ASP A N 1
ATOM 842 C CA . ASP A 1 105 ? 18.635 -11.759 4.187 1.00 58.38 105 ASP A CA 1
ATOM 843 C C . ASP A 1 105 ? 18.032 -10.954 5.350 1.00 58.38 105 ASP A C 1
ATOM 845 O O . ASP A 1 105 ? 18.692 -10.715 6.357 1.00 58.38 105 ASP A O 1
ATOM 849 N N . THR A 1 106 ? 16.754 -10.579 5.245 1.00 55.47 106 THR A N 1
ATOM 850 C CA . THR A 1 106 ? 16.051 -9.821 6.293 1.00 55.47 106 THR A CA 1
ATOM 851 C C . THR A 1 106 ? 15.696 -10.697 7.504 1.00 55.47 106 THR A C 1
ATOM 853 O O . THR A 1 106 ? 15.753 -10.216 8.629 1.00 55.47 106 THR A O 1
ATOM 856 N N . GLN A 1 107 ? 15.402 -11.992 7.314 1.00 50.88 107 GLN A N 1
ATOM 857 C CA . GLN A 1 107 ? 15.214 -12.956 8.416 1.00 50.88 107 GLN A CA 1
ATOM 858 C C . GLN A 1 107 ? 16.525 -13.344 9.126 1.00 50.88 107 GLN A C 1
ATOM 860 O O . GLN A 1 107 ? 16.487 -13.873 10.236 1.00 50.88 107 GLN A O 1
ATOM 865 N N . LEU A 1 108 ? 17.678 -13.084 8.503 1.00 37.31 108 LEU A N 1
ATOM 866 C CA . LEU A 1 108 ? 19.012 -13.286 9.080 1.00 37.31 108 LEU A CA 1
ATOM 867 C C . LEU A 1 108 ? 19.488 -12.105 9.941 1.00 37.31 108 LEU A C 1
ATOM 869 O O . LEU A 1 108 ? 20.498 -12.231 10.634 1.00 37.31 108 LEU A O 1
ATOM 873 N N . LEU A 1 109 ? 18.757 -10.987 9.954 1.00 35.44 109 LEU A N 1
ATOM 874 C CA . LEU A 1 109 ? 18.925 -9.958 10.972 1.00 35.44 109 LEU A CA 1
ATOM 875 C C . LEU A 1 109 ? 18.096 -10.383 12.194 1.00 35.44 109 LEU A C 1
ATOM 877 O O . LEU A 1 109 ? 16.873 -10.500 12.087 1.00 35.44 109 LEU A O 1
ATOM 881 N N . PRO A 1 110 ? 18.728 -10.680 13.345 1.00 37.72 110 PRO A N 1
ATOM 882 C CA . PRO A 1 110 ? 17.999 -11.133 14.517 1.00 37.72 110 PRO A CA 1
ATOM 883 C C . PRO A 1 110 ? 16.994 -10.064 14.939 1.00 37.72 110 PRO A C 1
ATOM 885 O O . PRO A 1 110 ? 17.195 -8.875 14.693 1.00 37.72 110 PRO A O 1
ATOM 888 N N . ALA A 1 111 ? 15.939 -10.512 15.620 1.00 43.16 111 ALA A N 1
ATOM 889 C CA . ALA A 1 111 ? 15.003 -9.701 16.389 1.00 43.16 111 ALA A CA 1
ATOM 890 C C . ALA A 1 111 ? 15.732 -8.889 17.485 1.00 43.16 111 ALA A C 1
ATOM 892 O O . ALA A 1 111 ? 15.579 -9.137 18.678 1.00 43.16 111 ALA A O 1
ATOM 893 N N . ALA A 1 112 ? 16.568 -7.941 17.080 1.00 44.19 112 ALA A N 1
ATOM 894 C CA . ALA A 1 112 ? 17.277 -7.002 17.919 1.00 44.19 112 ALA A CA 1
ATOM 895 C C . ALA A 1 112 ? 16.497 -5.689 17.867 1.00 44.19 112 ALA A C 1
ATOM 897 O O . ALA A 1 112 ? 16.725 -4.836 17.013 1.00 44.19 112 ALA A O 1
ATOM 898 N N . GLY A 1 113 ? 15.516 -5.587 18.759 1.00 41.44 113 GLY A N 1
ATOM 899 C CA . GLY A 1 113 ? 14.706 -4.386 18.927 1.00 41.44 113 GLY A CA 1
ATOM 900 C C . GLY A 1 113 ? 13.326 -4.656 19.518 1.00 41.44 113 GLY A C 1
ATOM 901 O O . GLY A 1 113 ? 12.337 -4.171 18.979 1.00 41.44 113 GLY A O 1
ATOM 902 N N . ARG A 1 114 ? 13.252 -5.469 20.579 1.00 37.38 114 ARG A N 1
ATOM 903 C CA . ARG A 1 114 ? 12.225 -5.295 21.615 1.00 37.38 114 ARG A CA 1
ATOM 904 C C . ARG A 1 114 ? 12.818 -4.428 22.710 1.00 37.38 114 ARG A C 1
ATOM 906 O O . ARG A 1 114 ? 14.019 -4.639 22.991 1.00 37.38 114 ARG A O 1
#

Sequence (114 aa):
MLIILISCSEPINQPKNLITEDEMSALVAEFALADQMSFAAPNANIETQTRYILKQHKIKARDFRESYTYYTGTNRLNKIFDEAQNIILAKDPKAKDFIKNKLKDTQLLPAAGR

Solvent-accessible surface area (backbone atoms only — not comparable to full-atom values): 6808 Å² total; per-residue (Å²): 137,85,84,77,81,78,76,79,74,72,80,81,67,78,51,94,62,54,62,51,63,68,60,48,11,52,51,51,30,51,50,57,59,53,56,56,45,43,78,81,36,75,84,58,59,61,69,58,51,54,53,49,53,33,53,77,72,72,46,53,72,66,40,52,52,46,29,50,52,43,28,56,76,67,70,46,45,65,62,28,50,55,48,12,50,51,54,45,35,72,76,37,64,77,49,46,63,58,50,56,51,52,53,54,59,55,69,70,52,69,95,80,80,127

Radius of gyration: 17.69 Å; Cα contacts (8 Å, |Δi|>4): 65; chains: 1; bounding box: 36×29×58 Å